Protein AF-A0A3N7ZR05-F1 (afdb_monomer_lite)

Structure (mmCIF, N/CA/C/O backbone):
data_AF-A0A3N7ZR05-F1
#
_entry.id   AF-A0A3N7ZR05-F1
#
loop_
_atom_site.group_PDB
_atom_site.id
_atom_site.type_symbol
_atom_site.label_atom_id
_atom_site.label_alt_id
_atom_site.label_comp_id
_atom_site.label_asym_id
_atom_site.label_entity_id
_atom_site.label_seq_id
_atom_site.pdbx_PDB_ins_code
_atom_site.Cartn_x
_atom_site.Cartn_y
_atom_site.Cartn_z
_atom_site.occup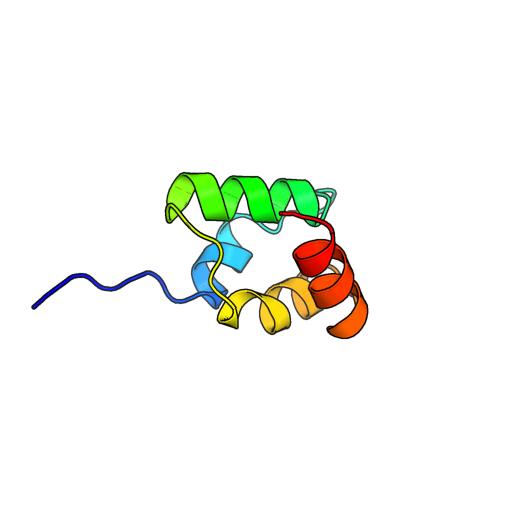ancy
_atom_site.B_iso_or_equiv
_atom_site.auth_seq_id
_atom_site.auth_comp_id
_atom_site.auth_asym_id
_atom_site.auth_atom_id
_atom_site.pdbx_PDB_model_num
ATOM 1 N N . MET A 1 1 ? 17.032 -6.323 -25.971 1.00 42.47 1 MET A N 1
ATOM 2 C CA . MET A 1 1 ? 15.927 -5.593 -25.315 1.00 42.47 1 MET A CA 1
ATOM 3 C C . MET A 1 1 ? 15.378 -6.499 -24.228 1.00 42.47 1 MET A C 1
ATOM 5 O O . MET A 1 1 ? 14.525 -7.328 -24.502 1.00 42.47 1 MET A O 1
ATOM 9 N N . SER A 1 2 ? 15.988 -6.440 -23.045 1.00 40.62 2 SER A N 1
ATOM 10 C CA . SER A 1 2 ? 15.561 -7.210 -21.869 1.00 40.62 2 SER A CA 1
ATOM 11 C C . SER A 1 2 ? 14.372 -6.502 -21.201 1.00 40.62 2 SER A C 1
ATOM 13 O O . SER A 1 2 ? 14.173 -5.312 -21.452 1.00 40.62 2 SER A O 1
ATOM 15 N N . PRO A 1 3 ? 13.529 -7.247 -20.469 1.00 50.34 3 PRO A N 1
ATOM 16 C CA . PRO A 1 3 ? 12.089 -7.042 -20.419 1.00 50.34 3 PRO A CA 1
ATOM 17 C C . PRO A 1 3 ? 11.730 -5.764 -19.667 1.00 50.34 3 PRO A C 1
ATOM 19 O O . PRO A 1 3 ? 12.373 -5.410 -18.682 1.00 50.34 3 PRO A O 1
ATOM 22 N N . ASN A 1 4 ? 10.676 -5.090 -20.125 1.00 53.56 4 ASN A N 1
ATOM 23 C CA . ASN A 1 4 ? 9.972 -4.089 -19.336 1.00 53.56 4 ASN A CA 1
ATOM 24 C C . ASN A 1 4 ? 9.513 -4.756 -18.034 1.00 53.56 4 ASN A C 1
ATOM 26 O O . ASN A 1 4 ? 8.457 -5.387 -18.013 1.00 53.56 4 ASN A O 1
ATOM 30 N N . SER A 1 5 ? 10.281 -4.629 -16.952 1.00 57.72 5 SER A N 1
ATOM 31 C CA . SER A 1 5 ? 9.709 -4.788 -15.619 1.00 57.72 5 SER A CA 1
ATOM 32 C C . SER A 1 5 ? 8.550 -3.791 -15.539 1.00 57.72 5 SER A C 1
ATOM 34 O O . SER A 1 5 ? 8.774 -2.605 -15.811 1.00 57.72 5 SER A O 1
ATOM 36 N N . PRO A 1 6 ? 7.311 -4.238 -15.273 1.00 65.81 6 PRO A N 1
ATOM 37 C CA . PRO A 1 6 ? 6.168 -3.340 -15.246 1.00 65.81 6 PRO A CA 1
ATOM 38 C C . PRO A 1 6 ? 6.439 -2.213 -14.250 1.00 65.81 6 PRO A C 1
ATOM 40 O O . PRO A 1 6 ? 7.004 -2.432 -13.175 1.00 65.81 6 PRO A O 1
ATOM 43 N N . ALA A 1 7 ? 6.082 -0.987 -14.637 1.00 79.56 7 ALA A N 1
ATOM 44 C CA . ALA A 1 7 ? 6.251 0.164 -13.767 1.00 79.56 7 ALA A CA 1
ATOM 45 C C . ALA A 1 7 ? 5.535 -0.108 -12.428 1.00 79.56 7 ALA A C 1
ATOM 47 O O . ALA A 1 7 ? 4.416 -0.630 -12.436 1.00 79.56 7 ALA A O 1
ATOM 48 N N . PRO A 1 8 ? 6.142 0.246 -11.282 1.00 79.81 8 PRO A N 1
ATOM 49 C CA . PRO A 1 8 ? 5.590 -0.057 -9.960 1.00 79.81 8 PRO A CA 1
ATOM 50 C C . PRO A 1 8 ? 4.176 0.504 -9.764 1.00 79.81 8 PRO A C 1
ATOM 52 O O . PRO A 1 8 ? 3.351 -0.109 -9.096 1.00 79.81 8 PRO A O 1
ATOM 55 N N . ASP A 1 9 ? 3.879 1.636 -10.400 1.00 82.88 9 ASP A N 1
ATOM 56 C CA . ASP A 1 9 ? 2.556 2.260 -10.399 1.00 82.88 9 ASP A CA 1
ATOM 57 C C . ASP A 1 9 ? 1.486 1.339 -11.012 1.00 82.88 9 ASP A C 1
ATOM 59 O O . ASP A 1 9 ? 0.459 1.085 -10.392 1.00 82.88 9 ASP A O 1
ATOM 63 N N . ALA A 1 10 ? 1.787 0.717 -12.158 1.00 85.12 10 ALA A N 1
ATOM 64 C CA . ALA A 1 10 ? 0.866 -0.174 -12.862 1.00 85.12 10 ALA A CA 1
ATOM 65 C C . ALA A 1 10 ? 0.596 -1.481 -12.096 1.00 85.12 10 ALA A C 1
ATOM 67 O O . ALA A 1 10 ? -0.515 -2.014 -12.142 1.00 85.12 10 ALA A O 1
ATOM 68 N N . LEU A 1 11 ? 1.600 -1.999 -11.378 1.00 85.06 11 LEU A N 1
ATOM 69 C CA . LEU A 1 11 ? 1.428 -3.140 -10.473 1.00 85.06 11 LEU A CA 1
ATOM 70 C C . LEU A 1 11 ? 0.486 -2.769 -9.324 1.00 85.06 11 LEU A C 1
ATOM 72 O O . LEU A 1 11 ? -0.460 -3.498 -9.021 1.00 85.06 11 LEU A O 1
ATOM 76 N N . VAL A 1 12 ? 0.703 -1.605 -8.711 1.00 86.38 12 VAL A N 1
ATOM 77 C CA . VAL A 1 12 ? -0.153 -1.142 -7.620 1.00 86.38 12 VAL A CA 1
ATOM 78 C C . VAL A 1 12 ? -1.574 -0.888 -8.106 1.00 86.38 12 VAL A C 1
ATOM 80 O O . VAL A 1 12 ? -2.492 -1.397 -7.479 1.00 86.38 12 VAL A O 1
ATOM 83 N N . GLU A 1 13 ? -1.791 -0.209 -9.229 1.00 86.69 13 GLU A N 1
ATOM 84 C CA . GLU A 1 13 ? -3.141 0.019 -9.770 1.00 86.69 13 GLU A CA 1
ATOM 85 C C . GLU A 1 13 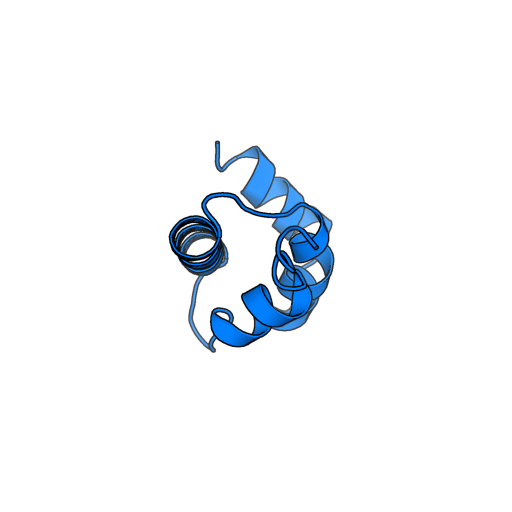? -3.890 -1.285 -10.086 1.00 86.69 13 GLU A C 1
ATOM 87 O O . GLU A 1 13 ? -5.097 -1.387 -9.858 1.00 86.69 13 GLU A O 1
ATOM 92 N N . ARG A 1 14 ? -3.188 -2.319 -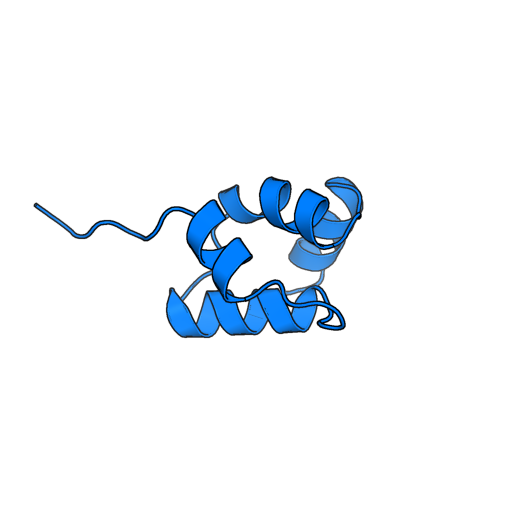10.566 1.00 87.94 14 ARG A N 1
ATOM 93 C CA . ARG A 1 14 ? -3.796 -3.632 -10.843 1.00 87.94 14 ARG A CA 1
ATOM 94 C C . ARG A 1 14 ? -4.305 -4.331 -9.584 1.00 87.94 14 ARG A C 1
ATOM 96 O O . ARG A 1 14 ? -5.357 -4.981 -9.629 1.00 87.94 14 ARG A O 1
ATOM 103 N N . HIS A 1 15 ? -3.566 -4.224 -8.482 1.00 88.12 15 HIS A N 1
ATOM 104 C CA . HIS A 1 15 ? -3.815 -5.007 -7.269 1.00 88.12 15 HIS A CA 1
ATOM 105 C C . HIS A 1 15 ? -4.479 -4.213 -6.137 1.00 88.12 15 HIS A C 1
ATOM 107 O O . HIS A 1 15 ? -5.205 -4.806 -5.335 1.00 88.12 15 HIS A O 1
ATOM 113 N N . ALA A 1 16 ? -4.293 -2.894 -6.072 1.00 85.50 16 ALA A N 1
ATOM 114 C CA . ALA A 1 16 ? -4.874 -2.015 -5.064 1.00 85.50 16 ALA A CA 1
ATOM 115 C C . ALA A 1 16 ? -6.367 -1.797 -5.330 1.00 85.50 16 ALA A C 1
ATOM 117 O O . ALA A 1 16 ? -6.796 -0.844 -5.975 1.00 85.50 16 ALA A O 1
ATOM 118 N N . ARG A 1 17 ? -7.177 -2.727 -4.823 1.00 84.31 17 ARG A N 1
ATOM 119 C CA . ARG A 1 17 ? -8.640 -2.650 -4.849 1.00 84.31 17 ARG A CA 1
ATOM 120 C C . ARG A 1 17 ? -9.189 -2.229 -3.494 1.00 84.31 17 ARG A C 1
ATOM 122 O O . ARG A 1 17 ? -8.622 -2.574 -2.458 1.00 84.31 17 ARG A O 1
ATOM 129 N N . ALA A 1 18 ? -10.329 -1.539 -3.517 1.00 77.06 18 ALA A N 1
ATOM 130 C CA . ALA A 1 18 ? -11.052 -1.148 -2.312 1.00 77.06 18 ALA A CA 1
ATOM 131 C C . ALA A 1 18 ? -11.284 -2.363 -1.395 1.00 77.06 18 ALA A C 1
ATOM 133 O O . ALA A 1 18 ? -11.755 -3.409 -1.843 1.00 77.06 18 ALA A O 1
ATOM 134 N N . GLY A 1 19 ? -10.914 -2.225 -0.120 1.00 79.75 19 GLY A N 1
ATOM 135 C CA . GLY A 1 19 ? -11.055 -3.274 0.893 1.00 79.75 19 GLY A CA 1
ATOM 136 C C . GLY A 1 19 ? -9.907 -4.286 0.975 1.00 79.75 19 GLY A C 1
ATOM 137 O O . GLY A 1 19 ? -9.940 -5.142 1.858 1.00 79.75 19 GLY A O 1
ATOM 138 N N . ARG A 1 20 ? -8.873 -4.211 0.123 1.00 84.75 20 ARG A N 1
ATOM 139 C CA . ARG A 1 20 ? -7.653 -5.009 0.336 1.00 84.75 20 ARG A CA 1
ATOM 140 C C . ARG A 1 20 ? -6.751 -4.366 1.384 1.00 84.75 20 ARG A C 1
ATOM 142 O O . ARG A 1 20 ? -6.553 -3.155 1.390 1.00 84.75 20 ARG A O 1
ATOM 149 N N . SER A 1 21 ? -6.158 -5.199 2.235 1.00 88.81 21 SER A N 1
ATOM 150 C CA . SER A 1 21 ? -5.081 -4.772 3.127 1.00 88.81 21 SER A CA 1
ATOM 151 C C . SER A 1 21 ? -3.787 -4.541 2.342 1.00 88.81 21 SER A C 1
ATOM 153 O O . SER A 1 21 ? -3.566 -5.152 1.293 1.00 88.81 21 SER A O 1
ATOM 155 N N . LEU A 1 22 ? -2.902 -3.697 2.883 1.00 87.06 22 LEU A N 1
ATOM 156 C CA . LEU A 1 22 ? -1.575 -3.455 2.313 1.00 87.06 22 LEU A CA 1
ATOM 157 C C . LEU A 1 22 ? -0.814 -4.771 2.081 1.00 87.06 22 LEU A C 1
ATOM 159 O O . LEU A 1 22 ? -0.306 -5.000 0.990 1.00 87.06 22 LEU A O 1
ATOM 163 N N . VAL A 1 23 ? -0.831 -5.673 3.064 1.00 88.19 23 VAL A N 1
ATOM 164 C CA . VAL A 1 23 ? -0.212 -7.006 2.982 1.00 88.19 23 VAL A CA 1
ATOM 165 C C . VAL A 1 23 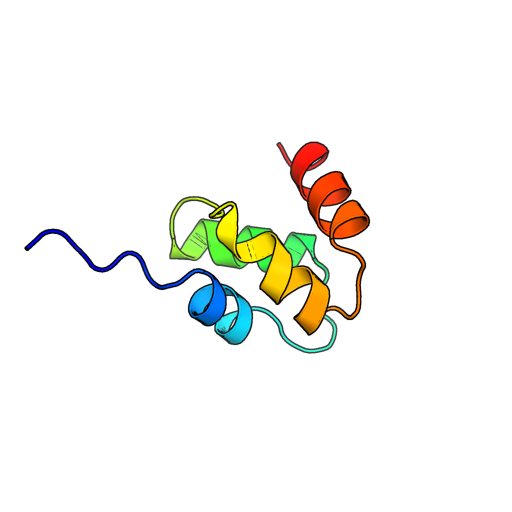? -0.761 -7.835 1.817 1.00 88.19 23 VAL A C 1
ATOM 167 O O . VAL A 1 23 ? 0.010 -8.423 1.064 1.00 88.19 23 VAL A O 1
ATOM 170 N N . ALA A 1 24 ? -2.082 -7.855 1.613 1.00 90.31 24 ALA A N 1
ATOM 171 C CA . ALA A 1 24 ? -2.682 -8.613 0.515 1.00 90.31 24 ALA A CA 1
ATOM 172 C C . ALA A 1 24 ? -2.276 -8.070 -0.866 1.00 90.31 24 ALA A C 1
ATOM 174 O O . ALA A 1 24 ? -2.188 -8.831 -1.829 1.00 90.31 24 ALA A O 1
ATOM 175 N N . ILE A 1 25 ? -2.045 -6.759 -0.972 1.00 90.00 25 ILE A N 1
ATOM 176 C CA . ILE A 1 25 ? -1.565 -6.124 -2.205 1.00 90.00 25 ILE A CA 1
ATOM 177 C C . ILE A 1 25 ? -0.082 -6.444 -2.417 1.00 90.00 25 ILE A C 1
ATOM 179 O O . ILE A 1 25 ? 0.297 -6.792 -3.531 1.00 90.00 25 ILE A O 1
ATOM 183 N N . LEU A 1 26 ? 0.737 -6.396 -1.362 1.00 88.38 26 LEU A N 1
ATOM 184 C CA . LEU A 1 26 ? 2.154 -6.773 -1.421 1.00 88.38 26 LEU A CA 1
ATOM 185 C C . LEU A 1 26 ? 2.333 -8.229 -1.861 1.00 88.38 26 LEU A C 1
ATOM 187 O O . LEU A 1 26 ? 3.107 -8.478 -2.780 1.00 88.38 26 LEU A O 1
ATOM 191 N N . HIS A 1 27 ? 1.564 -9.163 -1.286 1.00 89.69 27 HIS A N 1
ATOM 192 C CA . HIS A 1 27 ? 1.535 -10.561 -1.727 1.00 89.69 27 HIS A CA 1
ATOM 193 C C . HIS A 1 27 ? 1.206 -10.686 -3.218 1.00 89.69 27 HIS A C 1
ATOM 195 O O . HIS A 1 27 ? 1.892 -11.411 -3.925 1.00 89.69 27 HIS A O 1
ATOM 201 N N . ALA A 1 28 ? 0.184 -9.977 -3.706 1.00 89.81 28 ALA A N 1
ATOM 202 C CA . ALA A 1 28 ? -0.223 -10.064 -5.108 1.00 89.81 28 ALA A CA 1
ATOM 203 C C . ALA A 1 28 ? 0.831 -9.483 -6.069 1.00 89.81 28 ALA A C 1
ATOM 205 O O . ALA A 1 28 ? 1.083 -10.061 -7.119 1.00 89.81 28 ALA A O 1
ATOM 206 N N . ILE A 1 29 ? 1.476 -8.374 -5.691 1.00 88.00 29 ILE A N 1
ATOM 207 C CA . ILE A 1 29 ? 2.582 -7.783 -6.459 1.00 88.00 29 ILE A CA 1
ATOM 208 C C . ILE A 1 29 ? 3.785 -8.733 -6.481 1.00 88.00 29 ILE A C 1
ATOM 210 O O . ILE A 1 29 ? 4.414 -8.898 -7.521 1.00 88.00 29 ILE A O 1
ATOM 214 N N . GLN A 1 30 ? 4.110 -9.356 -5.348 1.00 87.88 30 GLN A N 1
ATOM 215 C CA . GLN A 1 30 ? 5.205 -10.317 -5.250 1.00 87.88 30 GLN A CA 1
ATOM 216 C C . GLN A 1 30 ? 4.930 -11.599 -6.046 1.00 87.88 30 GLN A C 1
ATOM 218 O O . GLN A 1 30 ? 5.859 -12.141 -6.628 1.00 87.88 30 GLN A O 1
ATOM 223 N N . ASP A 1 31 ? 3.684 -12.069 -6.091 1.00 89.06 31 ASP A N 1
ATOM 224 C CA . ASP A 1 31 ? 3.271 -13.227 -6.895 1.00 89.06 31 ASP A CA 1
ATOM 225 C C . ASP A 1 31 ? 3.386 -12.943 -8.407 1.00 89.06 31 ASP A C 1
ATOM 227 O O . ASP A 1 31 ? 3.909 -13.768 -9.151 1.00 89.06 31 ASP A O 1
ATOM 231 N N . ASP A 1 32 ? 2.993 -11.742 -8.850 1.00 87.00 32 ASP A N 1
ATOM 232 C CA . ASP A 1 32 ? 3.036 -11.329 -10.264 1.00 87.00 32 ASP A CA 1
ATOM 233 C C . ASP A 1 32 ? 4.458 -10.976 -10.745 1.00 87.00 32 ASP A C 1
ATOM 235 O O . ASP A 1 32 ? 4.895 -11.421 -11.807 1.00 87.00 32 ASP A O 1
ATOM 239 N N . ALA A 1 33 ? 5.205 -10.191 -9.960 1.00 83.94 33 ALA A N 1
ATOM 240 C CA . ALA A 1 33 ? 6.524 -9.674 -10.338 1.00 83.94 33 ALA A CA 1
ATOM 241 C C . ALA A 1 33 ? 7.706 -10.484 -9.768 1.00 83.94 33 ALA A C 1
ATOM 243 O O . ALA A 1 33 ? 8.859 -10.226 -10.118 1.00 83.94 33 ALA A O 1
ATOM 244 N N . GLY A 1 34 ? 7.454 -11.431 -8.861 1.00 85.50 34 GLY A N 1
ATOM 245 C CA . GLY A 1 34 ? 8.471 -12.199 -8.128 1.00 85.50 34 GLY A CA 1
ATOM 246 C C . GLY A 1 34 ? 9.103 -11.454 -6.942 1.00 85.50 34 GLY A C 1
ATOM 247 O O . GLY A 1 34 ? 9.701 -12.079 -6.067 1.00 85.50 34 GLY A O 1
ATOM 248 N N . PHE A 1 35 ? 8.979 -10.126 -6.882 1.00 84.50 35 PHE A N 1
ATOM 249 C CA . PHE A 1 35 ? 9.463 -9.275 -5.792 1.00 84.50 35 PHE A CA 1
ATOM 250 C C . PHE A 1 35 ? 8.646 -7.981 -5.713 1.00 84.50 35 PHE A C 1
ATOM 252 O O . PHE A 1 35 ? 8.049 -7.559 -6.701 1.00 84.50 35 PHE A O 1
ATOM 259 N N . VAL A 1 36 ? 8.644 -7.315 -4.553 1.00 84.31 36 VAL A N 1
ATOM 260 C CA . VAL A 1 36 ? 8.010 -5.995 -4.400 1.00 84.31 36 VAL A CA 1
ATOM 261 C C . VAL A 1 36 ? 9.026 -4.890 -4.726 1.00 84.31 36 VAL A C 1
ATOM 263 O O . VAL A 1 36 ? 10.000 -4.722 -3.989 1.00 84.31 36 VAL A O 1
ATOM 266 N N . PRO A 1 37 ? 8.826 -4.087 -5.788 1.00 83.38 37 PRO A N 1
ATOM 267 C CA . PRO A 1 37 ? 9.696 -2.955 -6.080 1.00 83.38 37 PRO A CA 1
ATOM 268 C C . PRO A 1 37 ? 9.557 -1.853 -5.018 1.00 83.38 37 PRO A C 1
ATOM 270 O O . PRO A 1 37 ? 8.447 -1.446 -4.677 1.00 83.38 37 PRO A O 1
ATOM 273 N N . ALA A 1 38 ? 10.671 -1.255 -4.582 1.00 80.88 38 ALA A N 1
ATOM 274 C CA . ALA A 1 38 ? 10.649 -0.107 -3.661 1.00 80.88 38 ALA A CA 1
ATOM 275 C C . ALA A 1 38 ? 9.896 1.118 -4.230 1.00 80.88 38 ALA A C 1
ATOM 277 O O . ALA A 1 38 ? 9.375 1.950 -3.487 1.00 80.88 38 ALA A O 1
ATOM 278 N N . GLY A 1 39 ? 9.782 1.210 -5.561 1.00 85.62 39 GLY A N 1
ATOM 279 C CA . GLY A 1 39 ? 8.975 2.227 -6.236 1.00 85.62 39 GLY A CA 1
ATOM 280 C C . GLY A 1 39 ? 7.470 2.128 -5.950 1.00 85.62 39 GLY A C 1
ATOM 281 O O . GLY A 1 39 ? 6.761 3.104 -6.178 1.00 85.62 39 GLY A O 1
ATOM 282 N N . CYS A 1 40 ? 6.979 1.006 -5.409 1.00 86.25 40 CYS A N 1
ATOM 283 C CA . CYS A 1 40 ? 5.563 0.817 -5.085 1.00 86.25 40 CYS A CA 1
ATOM 284 C C . CYS A 1 40 ? 5.114 1.584 -3.830 1.00 86.25 40 CYS A C 1
ATOM 286 O O . CYS A 1 40 ? 3.917 1.743 -3.614 1.00 86.25 40 CYS A O 1
ATOM 288 N N . ILE A 1 41 ? 6.036 2.100 -3.008 1.00 88.75 41 ILE A N 1
ATOM 289 C CA . ILE A 1 41 ? 5.697 2.746 -1.725 1.00 88.75 41 ILE A CA 1
ATOM 290 C C . ILE A 1 41 ? 4.791 3.970 -1.922 1.00 88.75 41 ILE A C 1
ATOM 292 O O . ILE A 1 41 ? 3.796 4.131 -1.219 1.00 88.75 41 ILE A O 1
ATOM 296 N N . ALA A 1 42 ? 5.132 4.845 -2.872 1.00 89.44 42 ALA A N 1
ATOM 297 C CA . ALA A 1 42 ? 4.363 6.057 -3.148 1.00 89.44 42 ALA A CA 1
ATOM 298 C C . ALA A 1 42 ? 2.948 5.763 -3.688 1.00 89.44 42 ALA A C 1
ATOM 300 O O . ALA A 1 42 ? 1.992 6.305 -3.126 1.00 89.44 42 ALA A O 1
ATOM 301 N N . PRO A 1 43 ? 2.775 4.904 -4.712 1.00 89.69 43 PRO A N 1
ATOM 302 C CA . PRO A 1 43 ? 1.443 4.555 -5.188 1.00 89.69 43 PRO A CA 1
ATOM 303 C C . PRO A 1 43 ? 0.624 3.765 -4.167 1.00 89.69 43 PRO A C 1
ATOM 305 O O . PRO A 1 43 ? -0.570 4.017 -4.057 1.00 89.69 43 PRO A O 1
ATOM 308 N N . LEU A 1 44 ? 1.232 2.886 -3.359 1.00 88.94 44 LEU A N 1
ATOM 309 C CA . LEU A 1 44 ? 0.521 2.179 -2.282 1.00 88.94 44 LEU A CA 1
ATOM 310 C C . LEU A 1 44 ? -0.006 3.145 -1.221 1.00 88.94 44 LEU A C 1
ATOM 312 O O . LEU A 1 44 ? -1.163 3.041 -0.818 1.00 88.94 44 LEU A O 1
ATOM 316 N N . ALA A 1 45 ? 0.821 4.109 -0.808 1.00 90.88 45 ALA A N 1
ATOM 317 C CA . ALA A 1 45 ? 0.427 5.148 0.138 1.00 90.88 45 ALA A CA 1
ATOM 318 C C . ALA A 1 45 ? -0.775 5.944 -0.395 1.00 90.88 45 ALA A C 1
ATOM 320 O O . ALA A 1 45 ? -1.767 6.128 0.307 1.00 90.88 45 ALA A O 1
ATOM 321 N N . LYS A 1 46 ? -0.730 6.338 -1.674 1.00 89.81 46 LYS A N 1
ATOM 322 C CA . LYS A 1 46 ? -1.826 7.060 -2.329 1.00 89.81 46 LYS A CA 1
ATOM 323 C C . LYS A 1 46 ? -3.092 6.207 -2.470 1.00 89.81 46 LYS A C 1
ATOM 325 O O . LYS A 1 46 ? -4.177 6.692 -2.170 1.00 89.81 46 LYS A O 1
ATOM 330 N N . ALA A 1 47 ? -2.965 4.955 -2.908 1.00 88.44 47 ALA A N 1
ATOM 331 C CA . ALA A 1 47 ? -4.100 4.073 -3.181 1.00 88.44 47 ALA A CA 1
ATOM 332 C C . ALA A 1 47 ? -4.840 3.633 -1.908 1.00 88.44 47 ALA A C 1
ATOM 334 O O . ALA A 1 47 ? -6.058 3.475 -1.927 1.00 88.44 47 ALA A O 1
ATOM 335 N N . LEU A 1 48 ? -4.114 3.452 -0.803 1.00 87.31 48 LEU A N 1
ATOM 336 C CA . LEU A 1 48 ? -4.680 3.044 0.486 1.00 87.31 48 LEU A CA 1
ATOM 337 C C . LEU A 1 48 ? -4.982 4.223 1.416 1.00 87.31 48 LEU A C 1
ATOM 339 O O . LEU A 1 48 ? -5.454 4.007 2.529 1.00 87.31 48 LEU A O 1
ATOM 343 N N . ASN A 1 49 ? -4.717 5.454 0.968 1.00 89.94 49 ASN A N 1
ATOM 344 C CA . ASN A 1 49 ? -4.823 6.663 1.781 1.00 89.94 49 ASN A CA 1
ATOM 345 C C . ASN A 1 49 ? -4.006 6.568 3.091 1.00 89.94 49 ASN A C 1
ATOM 347 O O . ASN A 1 49 ? -4.455 6.995 4.153 1.00 89.94 49 ASN A O 1
ATOM 351 N N . LEU A 1 50 ? -2.808 5.981 2.996 1.00 90.38 50 LEU A N 1
ATOM 352 C CA . LEU A 1 50 ? -1.850 5.784 4.086 1.00 90.38 50 LEU A CA 1
ATOM 353 C C . LEU A 1 50 ? -0.647 6.713 3.929 1.00 90.38 50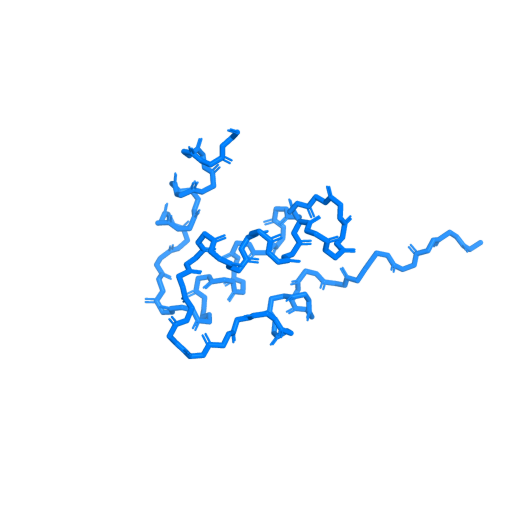 LEU A C 1
ATOM 355 O O . LEU A 1 50 ? -0.330 7.193 2.837 1.00 90.38 50 LEU A O 1
ATOM 359 N N . SER A 1 51 ? 0.096 6.914 5.014 1.00 92.38 51 SER A N 1
ATOM 360 C CA . SER A 1 51 ? 1.384 7.607 4.931 1.00 92.38 51 SER A CA 1
ATOM 361 C C . SER A 1 51 ? 2.476 6.698 4.360 1.00 92.38 51 SER A C 1
ATOM 363 O O . SER A 1 51 ? 2.513 5.497 4.622 1.00 92.38 51 SER A O 1
ATOM 365 N N . ARG A 1 52 ? 3.459 7.281 3.656 1.00 90.56 52 ARG A N 1
ATOM 366 C CA . ARG A 1 52 ? 4.656 6.548 3.187 1.00 90.56 52 ARG A CA 1
ATOM 367 C C . ARG A 1 52 ? 5.376 5.824 4.329 1.00 90.56 52 ARG A C 1
ATOM 369 O O . ARG A 1 52 ? 5.892 4.737 4.115 1.00 90.56 52 ARG A O 1
ATOM 376 N N . ALA A 1 53 ? 5.398 6.428 5.520 1.00 90.62 53 ALA A N 1
ATOM 377 C CA . ALA A 1 53 ? 5.983 5.838 6.721 1.00 90.62 53 ALA A CA 1
ATOM 378 C C . ALA A 1 53 ? 5.245 4.568 7.169 1.00 90.62 53 ALA A C 1
ATOM 380 O O . ALA A 1 53 ? 5.893 3.599 7.541 1.00 90.62 53 ALA A O 1
ATOM 381 N N . GLU A 1 54 ? 3.914 4.538 7.072 1.00 89.56 54 GLU A N 1
ATOM 382 C CA . GLU A 1 54 ? 3.132 3.341 7.398 1.00 89.56 54 GLU A CA 1
ATOM 383 C C . GLU A 1 54 ? 3.368 2.234 6.376 1.00 89.56 54 GLU A C 1
ATOM 385 O O . GLU A 1 54 ? 3.611 1.091 6.751 1.00 89.56 54 GLU A O 1
ATOM 390 N N . VAL A 1 55 ? 3.391 2.581 5.085 1.00 90.12 55 VAL A N 1
ATOM 391 C CA . VAL A 1 55 ? 3.704 1.617 4.023 1.00 90.12 55 VAL A CA 1
ATOM 392 C C . VAL A 1 55 ? 5.106 1.040 4.205 1.00 90.12 55 VAL A C 1
ATOM 394 O O . VAL A 1 55 ? 5.293 -0.172 4.127 1.00 90.12 55 VAL A O 1
ATOM 397 N N . HIS A 1 56 ? 6.086 1.897 4.493 1.00 88.38 56 HIS A N 1
ATOM 398 C CA . HIS A 1 56 ? 7.459 1.478 4.744 1.00 88.38 56 HIS A CA 1
ATOM 399 C C . HIS A 1 56 ? 7.576 0.630 6.016 1.00 88.38 56 HIS A C 1
ATOM 401 O O . HIS A 1 56 ? 8.297 -0.360 6.012 1.00 88.38 56 HIS A O 1
ATOM 407 N N . GLY A 1 57 ? 6.855 0.979 7.085 1.00 89.00 57 GLY A N 1
ATOM 408 C CA . GLY A 1 57 ? 6.827 0.206 8.325 1.00 89.00 57 GLY A CA 1
ATOM 409 C C . GLY A 1 57 ? 6.272 -1.200 8.112 1.00 89.00 57 GLY A C 1
ATOM 410 O O . GLY A 1 57 ? 6.865 -2.168 8.582 1.00 89.00 57 GLY A O 1
ATOM 411 N N . VAL A 1 58 ? 5.193 -1.324 7.332 1.00 87.44 58 VAL A N 1
ATOM 412 C CA . VAL A 1 58 ? 4.637 -2.631 6.967 1.00 87.44 58 VAL A CA 1
ATOM 413 C C . VAL A 1 58 ? 5.612 -3.411 6.095 1.00 87.44 58 VAL A C 1
ATOM 415 O O . VAL A 1 58 ? 5.842 -4.567 6.408 1.00 87.44 58 VAL A O 1
ATOM 418 N N . LEU A 1 59 ? 6.250 -2.805 5.084 1.00 83.62 59 LEU A N 1
ATOM 419 C CA . LEU A 1 59 ? 7.289 -3.492 4.298 1.00 83.62 59 LEU A CA 1
ATOM 420 C C . LEU A 1 59 ? 8.457 -3.980 5.165 1.00 83.62 59 LEU A C 1
ATOM 422 O O . LEU A 1 59 ? 8.951 -5.074 4.946 1.00 83.62 59 LEU A O 1
ATOM 426 N N . THR A 1 60 ? 8.910 -3.189 6.139 1.00 82.38 60 THR A N 1
ATOM 427 C CA . THR A 1 60 ? 10.009 -3.591 7.031 1.00 82.38 60 THR A CA 1
ATOM 428 C C . THR A 1 60 ? 9.617 -4.757 7.938 1.00 82.38 60 THR A C 1
ATOM 430 O O . THR A 1 60 ? 10.452 -5.611 8.222 1.00 82.38 60 THR A O 1
ATOM 433 N N . TYR A 1 61 ? 8.361 -4.808 8.386 1.00 79.69 61 TYR A N 1
ATOM 434 C CA . TYR A 1 61 ? 7.841 -5.924 9.182 1.00 79.69 61 TYR A CA 1
ATOM 435 C C . TYR A 1 61 ? 7.520 -7.163 8.333 1.00 79.69 61 TYR A C 1
ATOM 437 O O . TYR A 1 61 ? 7.370 -8.266 8.851 1.00 79.69 61 TYR A O 1
ATOM 445 N N . TYR A 1 62 ? 7.380 -6.962 7.028 1.00 70.94 62 TYR A N 1
ATOM 446 C CA . TYR A 1 62 ? 6.983 -7.952 6.050 1.00 70.94 62 TYR A CA 1
ATOM 447 C C . TYR A 1 62 ? 8.231 -8.459 5.319 1.00 70.94 62 TYR A C 1
ATOM 449 O O . TYR A 1 62 ? 8.581 -7.967 4.247 1.00 70.94 62 TYR A O 1
ATOM 457 N N . HIS A 1 63 ? 8.932 -9.400 5.956 1.00 59.38 63 HIS A N 1
ATOM 458 C CA . HIS A 1 63 ? 10.198 -9.965 5.490 1.00 59.38 63 HIS A CA 1
ATOM 459 C C . HIS A 1 63 ? 10.154 -11.490 5.409 1.00 59.38 63 HIS A C 1
ATOM 461 O O . HIS A 1 63 ? 9.552 -12.110 6.315 1.00 59.38 63 HIS A O 1
#

Sequence (63 aa):
MSPNSPAPDALVERHARAGRSLVAILHAIQDDAGFVPAGCIAPLAKALNLSRAEVHGVLTYYH

Foldseek 3Di:
DPDPQDQLLVLCVVQLDPPDDLVSSQVSSCVVRVHRDPNNLVNSCVSVVHDSVVSVVVVVVVD

Radius of gyration: 11.18 Å; chains: 1; bounding box: 27×21×34 Å

pLDDT: mean 82.69, std 11.55, range [40.62, 92.38]

Secondary structur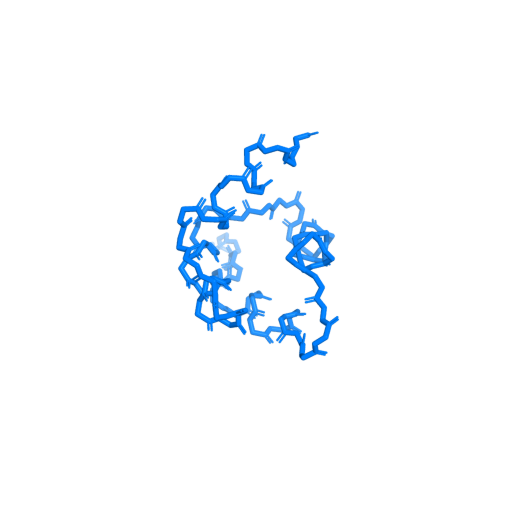e (DSSP, 8-state):
----PPPHHHHHHHH--TT--HHHHHHHHHHHHSS--GGGHHHHHHHHT--HHHHHHHHHH--